Protein AF-A0A1G6D2D2-F1 (afdb_monomer_lite)

Structure (mmCIF, N/CA/C/O backbone):
data_AF-A0A1G6D2D2-F1
#
_entry.id   AF-A0A1G6D2D2-F1
#
loop_
_atom_site.group_PDB
_atom_site.id
_atom_site.type_symbol
_atom_site.label_atom_id
_atom_site.label_alt_id
_atom_site.label_comp_id
_atom_site.label_asym_id
_atom_site.label_entity_id
_atom_site.label_seq_id
_atom_site.pdbx_PDB_ins_code
_atom_site.Cartn_x
_atom_site.Cartn_y
_atom_site.Cartn_z
_atom_site.occupancy
_atom_site.B_iso_or_equiv
_atom_site.auth_seq_id
_atom_site.auth_comp_id
_atom_site.auth_asym_id
_atom_site.auth_atom_id
_atom_site.pdbx_PDB_model_num
ATOM 1 N N . MET A 1 1 ? -68.467 17.031 24.045 1.00 38.38 1 MET A N 1
ATOM 2 C CA . MET A 1 1 ? -67.627 15.879 23.643 1.00 38.38 1 MET A CA 1
ATOM 3 C C . MET A 1 1 ? -66.596 16.393 22.649 1.00 38.38 1 MET A C 1
ATOM 5 O O . MET A 1 1 ? -66.874 16.414 21.460 1.00 38.38 1 MET A O 1
ATOM 9 N N . ASN A 1 2 ? -65.449 16.873 23.134 1.00 40.16 2 ASN A N 1
ATOM 10 C CA . ASN A 1 2 ? -64.406 17.454 22.284 1.00 40.16 2 ASN A CA 1
ATOM 11 C C . ASN A 1 2 ? -63.267 16.442 22.159 1.00 40.16 2 ASN A C 1
ATOM 13 O O . ASN A 1 2 ? -62.584 16.164 23.141 1.00 40.16 2 ASN A O 1
ATOM 17 N N . LYS A 1 3 ? -63.096 15.862 20.969 1.00 43.28 3 LYS A N 1
ATOM 18 C CA . LYS A 1 3 ? -61.927 15.047 20.629 1.00 43.28 3 LYS A CA 1
ATOM 19 C C . LYS A 1 3 ? -60.953 15.930 19.857 1.00 43.28 3 LYS A C 1
ATOM 21 O O . LYS A 1 3 ? -61.122 16.141 18.662 1.00 43.28 3 LYS A O 1
ATOM 26 N N . THR A 1 4 ? -59.968 16.472 20.560 1.00 50.28 4 THR A N 1
ATOM 27 C CA . THR A 1 4 ? -58.831 17.177 19.964 1.00 50.28 4 THR A CA 1
ATOM 28 C C . THR A 1 4 ? -57.842 16.123 19.467 1.00 50.28 4 THR A C 1
ATOM 30 O O . THR A 1 4 ? -57.302 15.361 20.266 1.00 50.28 4 THR A O 1
ATOM 33 N N . ALA A 1 5 ? -57.653 16.025 18.152 1.00 51.09 5 ALA A N 1
ATOM 34 C CA . ALA A 1 5 ? -56.675 15.133 17.540 1.00 51.09 5 ALA A CA 1
ATOM 35 C C . ALA A 1 5 ? -55.320 15.854 17.442 1.00 51.09 5 ALA A C 1
ATOM 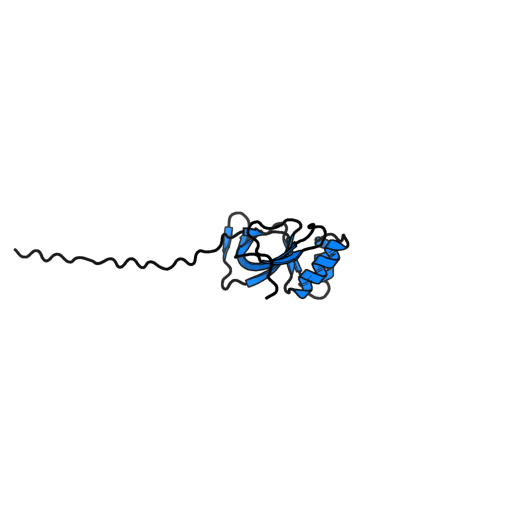37 O O . ALA A 1 5 ? -55.192 16.825 16.700 1.00 51.09 5 ALA A O 1
ATOM 38 N N . CYS A 1 6 ? -54.314 15.392 18.187 1.00 43.00 6 CYS A N 1
ATOM 39 C CA . CYS A 1 6 ? -52.927 15.817 17.999 1.00 43.00 6 CYS A CA 1
ATOM 40 C C . CYS A 1 6 ? -52.303 14.994 16.868 1.00 43.00 6 CYS A C 1
ATOM 42 O O . CYS A 1 6 ? -52.043 13.803 17.036 1.00 43.00 6 CYS A O 1
ATOM 44 N N . ALA A 1 7 ? -52.062 15.625 15.721 1.00 47.19 7 ALA A N 1
ATOM 45 C CA . ALA A 1 7 ? -51.232 15.058 14.668 1.00 47.19 7 ALA A CA 1
ATOM 46 C C . ALA A 1 7 ? -49.754 15.232 15.053 1.00 47.19 7 ALA A C 1
ATOM 48 O O . ALA A 1 7 ? -49.257 16.353 15.146 1.00 47.19 7 ALA A O 1
ATOM 49 N N . VAL A 1 8 ? -49.058 14.122 15.300 1.00 53.50 8 VAL A N 1
ATOM 50 C CA . VAL A 1 8 ? -47.601 14.105 15.469 1.00 53.50 8 VAL A CA 1
ATOM 51 C C . VAL A 1 8 ? -46.984 14.096 14.073 1.00 53.50 8 VAL A C 1
ATOM 53 O O . VAL A 1 8 ? -47.080 13.103 13.354 1.00 53.50 8 VAL A O 1
ATOM 56 N N . ILE A 1 9 ? -46.376 15.212 13.673 1.00 53.47 9 ILE A N 1
ATOM 57 C CA . ILE A 1 9 ? -45.561 15.285 12.459 1.00 53.47 9 ILE A CA 1
ATOM 58 C C . ILE A 1 9 ? -44.220 14.633 12.797 1.00 53.47 9 ILE A C 1
ATOM 60 O O . ILE A 1 9 ? -43.367 15.238 13.444 1.00 53.47 9 ILE A O 1
ATOM 64 N N . ALA A 1 10 ? -44.047 13.376 12.392 1.00 48.34 10 ALA A N 1
ATOM 65 C CA . ALA A 1 10 ? -42.742 12.739 12.372 1.00 48.34 10 ALA A CA 1
ATOM 66 C C . ALA A 1 10 ? -41.913 13.406 11.265 1.00 48.34 10 ALA A C 1
ATOM 68 O O . ALA A 1 10 ? -42.081 13.100 10.085 1.00 48.34 10 ALA A O 1
ATOM 69 N N . LEU A 1 11 ? -41.048 14.355 11.637 1.00 47.25 11 LEU A N 1
ATOM 70 C CA . LEU A 1 11 ? -39.980 14.799 10.750 1.00 47.25 11 LEU A CA 1
ATOM 71 C C . LEU A 1 11 ? -39.053 13.603 10.529 1.00 47.25 11 LEU A C 1
ATOM 73 O O . LEU A 1 11 ? -38.272 13.235 11.406 1.00 47.25 11 LEU A O 1
ATOM 77 N N . ALA A 1 12 ? -39.165 12.991 9.353 1.00 45.28 12 ALA A N 1
ATOM 78 C CA . ALA A 1 12 ? -38.146 12.107 8.830 1.00 45.28 12 ALA A CA 1
ATOM 79 C C . ALA A 1 12 ? -36.864 12.934 8.678 1.00 45.28 12 ALA A C 1
ATOM 81 O O . ALA A 1 12 ? -36.705 13.703 7.733 1.00 45.28 12 ALA A O 1
ATOM 82 N N . LEU A 1 13 ? -35.970 12.803 9.657 1.00 44.91 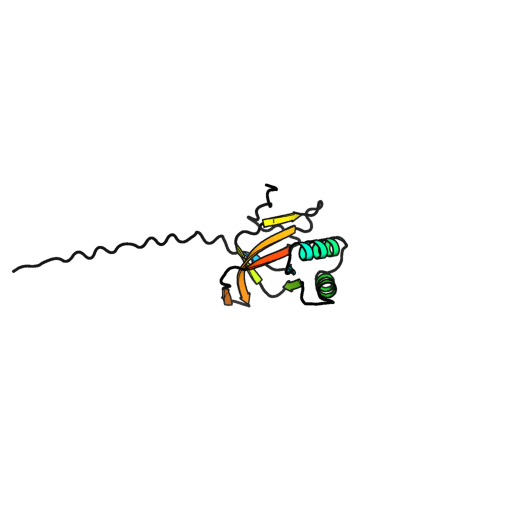13 LEU A N 1
ATOM 83 C CA . LEU A 1 13 ? -34.561 13.116 9.504 1.00 44.91 13 LEU A CA 1
ATOM 84 C C . LEU A 1 13 ? -34.029 12.165 8.433 1.00 44.91 13 LEU A C 1
ATOM 86 O O . LEU A 1 13 ? -33.537 11.080 8.730 1.00 44.91 13 LEU A O 1
ATOM 90 N N . SER A 1 14 ? -34.159 12.560 7.170 1.00 45.81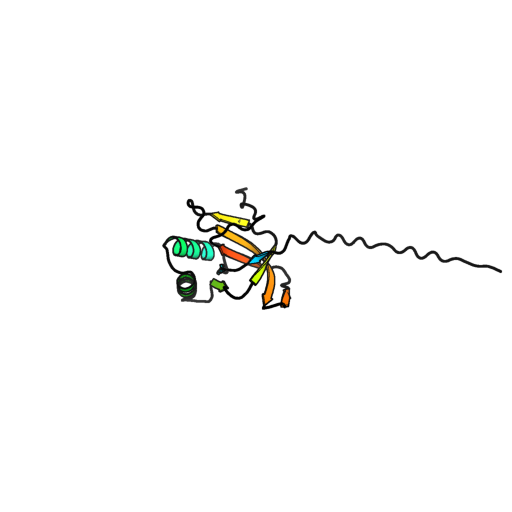 14 SER A N 1
ATOM 91 C CA . SER A 1 14 ? -33.293 12.080 6.106 1.00 45.81 14 SER A CA 1
ATOM 92 C C . SER A 1 14 ? -31.898 12.604 6.423 1.00 45.81 14 SER A C 1
ATOM 94 O O . SER A 1 14 ? -31.459 13.628 5.902 1.00 45.81 14 SER A O 1
ATOM 96 N N . GLY A 1 15 ? -31.238 11.927 7.366 1.00 40.97 15 GLY A N 1
ATOM 97 C CA . GLY A 1 15 ? -29.796 11.951 7.459 1.00 40.97 15 GLY A CA 1
ATOM 98 C C . GLY A 1 15 ? -29.300 11.580 6.076 1.00 40.97 15 GLY A C 1
ATOM 99 O O . GLY A 1 15 ? -29.638 10.513 5.564 1.00 40.97 15 GLY A O 1
ATOM 100 N N . ALA A 1 16 ? -28.587 12.504 5.443 1.00 39.53 16 ALA A N 1
ATOM 101 C CA . ALA A 1 16 ? -27.764 12.175 4.304 1.00 39.53 16 ALA A CA 1
ATOM 102 C C . ALA A 1 16 ? -26.794 11.103 4.806 1.00 39.53 16 ALA A C 1
ATOM 104 O O . ALA A 1 16 ? -25.807 11.408 5.473 1.00 39.53 16 ALA A O 1
ATOM 105 N N . ALA A 1 17 ? -27.142 9.838 4.578 1.00 40.34 17 ALA A N 1
ATOM 106 C CA . ALA A 1 17 ? -26.166 8.779 4.574 1.00 40.34 17 ALA A CA 1
ATOM 107 C C . ALA A 1 17 ? -25.207 9.199 3.467 1.00 40.34 17 ALA A C 1
ATOM 109 O O . ALA A 1 17 ? -25.559 9.139 2.290 1.00 40.34 17 ALA A O 1
ATOM 110 N N . ALA A 1 18 ? -24.054 9.746 3.857 1.00 39.59 18 ALA A N 1
ATOM 111 C CA . ALA A 1 18 ? -22.906 9.757 2.977 1.00 39.59 18 ALA A CA 1
ATOM 112 C C . ALA A 1 18 ? -22.843 8.340 2.410 1.00 39.59 18 ALA A C 1
ATOM 114 O O . ALA A 1 18 ? -22.849 7.380 3.186 1.00 39.59 18 ALA A O 1
ATOM 115 N N . GLU A 1 19 ? -22.953 8.211 1.089 1.00 40.56 19 GLU A N 1
ATOM 116 C CA . GLU A 1 19 ? -22.792 6.933 0.415 1.00 40.56 19 GLU A CA 1
ATOM 117 C C . GLU A 1 19 ? -21.389 6.454 0.782 1.00 40.56 19 GLU A C 1
ATOM 119 O O . GLU A 1 19 ? -20.398 6.916 0.223 1.00 40.56 19 GLU A O 1
ATOM 124 N N . ALA A 1 20 ? -21.305 5.628 1.826 1.00 46.97 20 ALA A N 1
ATOM 125 C CA . ALA A 1 20 ? -20.072 5.003 2.245 1.00 46.97 20 ALA A CA 1
ATOM 126 C C . ALA A 1 20 ? -19.618 4.197 1.035 1.00 46.97 20 ALA A C 1
ATOM 128 O O . ALA A 1 20 ? -20.325 3.279 0.604 1.00 46.97 20 ALA A O 1
ATOM 129 N N . GLY A 1 21 ? -18.508 4.619 0.427 1.00 54.38 21 GLY A N 1
ATOM 130 C CA . GLY A 1 21 ? -17.926 3.917 -0.705 1.00 54.38 21 GLY A CA 1
ATOM 131 C C . GLY A 1 21 ? -17.796 2.434 -0.367 1.00 54.38 21 GLY A C 1
ATOM 132 O O . GLY A 1 21 ? -17.593 2.069 0.793 1.00 54.38 21 GLY A O 1
ATOM 133 N N . GLU A 1 22 ? -17.971 1.568 -1.363 1.00 65.00 22 GLU A N 1
ATOM 134 C CA . GLU A 1 22 ? -17.902 0.124 -1.152 1.00 65.00 22 GLU A CA 1
ATOM 135 C C . GLU A 1 22 ? -16.564 -0.232 -0.491 1.00 65.00 22 GLU A C 1
ATOM 137 O O . GLU A 1 22 ? -15.493 0.016 -1.043 1.00 65.00 22 GLU A O 1
ATOM 142 N N . ALA A 1 23 ? -16.634 -0.756 0.730 1.00 73.00 23 ALA A N 1
ATOM 143 C CA . ALA A 1 23 ? -15.460 -0.982 1.549 1.00 73.00 23 ALA A CA 1
ATOM 144 C C . ALA A 1 23 ? -14.780 -2.296 1.128 1.00 73.00 23 ALA A C 1
ATOM 146 O O . ALA A 1 23 ? -15.373 -3.373 1.239 1.00 73.00 23 ALA A O 1
ATOM 147 N N . ILE A 1 24 ? -13.539 -2.222 0.637 1.00 81.56 24 ILE A N 1
ATOM 148 C CA . ILE A 1 24 ? -12.860 -3.364 -0.003 1.00 81.56 24 ILE A CA 1
ATOM 149 C C . ILE A 1 24 ? -11.853 -3.995 0.969 1.00 81.56 24 ILE A C 1
ATOM 151 O O . ILE A 1 24 ? -11.008 -3.273 1.501 1.00 81.56 24 ILE A O 1
ATOM 155 N N . PRO A 1 25 ? -11.884 -5.327 1.188 1.00 82.62 25 PRO A N 1
ATOM 156 C CA . PRO A 1 25 ? -10.865 -6.016 1.969 1.00 82.62 25 PRO A CA 1
ATOM 157 C C . PRO A 1 25 ? -9.528 -6.080 1.212 1.00 82.62 25 PRO A C 1
ATOM 159 O O . PRO A 1 25 ? -9.467 -6.473 0.041 1.00 82.62 25 PRO A O 1
ATOM 162 N N . LEU A 1 26 ? -8.440 -5.726 1.892 1.00 84.69 26 LEU A N 1
ATOM 163 C CA . LEU A 1 26 ? -7.091 -5.677 1.343 1.00 84.69 26 LEU A CA 1
ATOM 164 C C . LEU A 1 26 ? -6.108 -6.536 2.127 1.00 84.69 26 LEU A C 1
ATOM 166 O O . LEU A 1 26 ? -6.137 -6.591 3.353 1.00 84.69 26 LEU A O 1
ATOM 170 N N . ARG A 1 27 ? -5.157 -7.084 1.372 1.00 84.00 27 ARG A N 1
ATOM 171 C CA . ARG A 1 27 ? -3.965 -7.800 1.827 1.00 84.00 27 ARG A CA 1
ATOM 172 C C . ARG A 1 27 ? -2.765 -7.329 1.015 1.00 84.00 27 ARG A C 1
ATOM 174 O O . ARG A 1 27 ? -2.939 -6.928 -0.138 1.00 84.00 27 ARG A O 1
ATOM 181 N N . GLY A 1 28 ? -1.565 -7.412 1.578 1.00 85.75 28 GLY A N 1
ATOM 182 C CA . GLY A 1 28 ? -0.354 -6.960 0.894 1.00 85.75 28 GLY A CA 1
ATOM 183 C C . GLY A 1 28 ? 0.700 -6.377 1.822 1.00 85.75 28 GLY A C 1
ATOM 184 O O . GLY A 1 28 ? 0.673 -6.587 3.035 1.00 85.75 28 GLY A O 1
ATOM 185 N N . LEU A 1 29 ? 1.657 -5.672 1.225 1.00 90.62 29 LEU A N 1
ATOM 186 C CA . LEU A 1 29 ? 2.675 -4.923 1.952 1.00 90.62 29 LEU A CA 1
ATOM 187 C C . LEU A 1 29 ? 2.204 -3.474 2.096 1.00 90.62 29 LEU A C 1
ATOM 189 O O . LEU A 1 29 ? 1.958 -2.812 1.091 1.00 90.62 29 LEU A O 1
ATOM 193 N N . PHE A 1 30 ? 2.078 -3.017 3.337 1.00 91.69 30 PHE A N 1
ATOM 194 C CA . PHE A 1 30 ? 1.625 -1.683 3.721 1.00 91.69 30 PHE A CA 1
ATOM 195 C C . PHE A 1 30 ? 2.802 -0.902 4.286 1.00 91.69 30 PHE A C 1
ATOM 197 O O . PHE A 1 30 ? 3.564 -1.474 5.059 1.00 91.69 30 PHE A O 1
ATOM 204 N N . CYS A 1 31 ? 2.944 0.377 3.957 1.00 91.94 31 CYS A N 1
ATOM 205 C CA . CYS A 1 31 ? 3.992 1.238 4.507 1.00 91.94 31 CYS A CA 1
ATOM 206 C C . CYS A 1 31 ? 3.407 2.546 5.049 1.00 91.94 31 CYS A C 1
ATOM 208 O O . CYS A 1 31 ? 2.297 2.944 4.693 1.00 91.94 31 CYS A O 1
ATOM 210 N N . GLN A 1 32 ? 4.152 3.209 5.933 1.00 90.19 32 GLN A N 1
ATOM 211 C CA . GLN A 1 32 ? 3.695 4.422 6.611 1.00 90.19 32 GLN A CA 1
ATOM 212 C C . GLN A 1 32 ? 3.615 5.636 5.673 1.00 90.19 32 GLN A C 1
ATOM 214 O O . GLN A 1 32 ? 2.789 6.520 5.891 1.00 90.19 32 GLN A O 1
ATOM 219 N N . THR A 1 33 ? 4.470 5.700 4.649 1.00 91.00 33 THR A N 1
ATOM 220 C CA . THR A 1 33 ? 4.535 6.835 3.717 1.00 91.00 33 THR A CA 1
ATOM 221 C C . THR A 1 33 ? 4.573 6.399 2.256 1.00 91.00 33 THR A C 1
ATOM 223 O O . THR A 1 33 ? 5.011 5.293 1.930 1.00 91.00 33 THR A O 1
ATOM 226 N N . GLU A 1 34 ? 4.186 7.316 1.366 1.00 92.00 34 GLU A N 1
ATOM 227 C CA . GLU A 1 34 ? 4.290 7.153 -0.088 1.00 92.00 34 GLU A CA 1
ATOM 228 C C . GLU A 1 34 ? 5.724 6.803 -0.529 1.00 92.00 34 GLU A C 1
ATOM 230 O O . GLU A 1 34 ? 5.963 5.846 -1.262 1.00 92.00 34 GLU A O 1
ATOM 235 N N . ALA A 1 35 ? 6.717 7.536 -0.017 1.00 90.94 35 ALA A N 1
ATOM 236 C CA . ALA A 1 35 ? 8.119 7.300 -0.355 1.00 90.94 35 ALA A CA 1
ATOM 237 C C . ALA A 1 35 ? 8.588 5.889 0.045 1.00 90.94 35 ALA A C 1
ATOM 239 O O . ALA A 1 35 ? 9.336 5.248 -0.692 1.00 90.94 35 ALA A O 1
ATOM 240 N N . GLN A 1 36 ? 8.127 5.385 1.195 1.00 93.31 36 GLN A N 1
ATOM 241 C CA . GLN A 1 36 ? 8.454 4.032 1.642 1.00 93.31 36 GLN A CA 1
ATOM 242 C C . GLN A 1 36 ? 7.777 2.966 0.783 1.00 93.31 36 GLN A C 1
ATOM 244 O O . GLN A 1 36 ? 8.413 1.953 0.492 1.00 93.31 36 GLN A O 1
ATOM 249 N N . ILE A 1 37 ? 6.521 3.169 0.360 1.00 93.94 37 ILE A N 1
ATOM 250 C CA . ILE A 1 37 ? 5.866 2.189 -0.512 1.00 93.94 37 ILE A CA 1
ATOM 251 C C . ILE A 1 37 ? 6.490 2.173 -1.910 1.00 93.94 37 ILE A C 1
ATOM 253 O O . ILE A 1 37 ? 6.568 1.104 -2.509 1.00 93.94 37 ILE A O 1
ATOM 257 N N . HIS A 1 38 ? 6.996 3.303 -2.414 1.00 92.94 38 HIS A N 1
ATOM 258 C CA . HIS A 1 38 ? 7.740 3.333 -3.675 1.00 92.94 38 HIS A CA 1
ATOM 259 C C . HIS A 1 38 ? 9.061 2.557 -3.575 1.00 92.94 38 HIS A C 1
ATOM 261 O O . HIS A 1 38 ? 9.290 1.670 -4.395 1.00 92.94 38 HIS A O 1
ATOM 267 N N . ASP A 1 39 ? 9.867 2.775 -2.527 1.00 92.81 39 ASP A N 1
ATOM 268 C CA . ASP A 1 39 ? 11.097 1.990 -2.305 1.00 92.81 39 ASP A CA 1
ATOM 269 C C . ASP A 1 39 ? 10.798 0.488 -2.139 1.00 92.81 39 ASP A C 1
ATOM 271 O O . ASP A 1 39 ? 11.461 -0.379 -2.715 1.00 92.81 39 ASP A O 1
ATOM 275 N N . ALA A 1 40 ? 9.740 0.152 -1.398 1.00 92.62 40 ALA A N 1
ATOM 276 C CA . ALA A 1 40 ? 9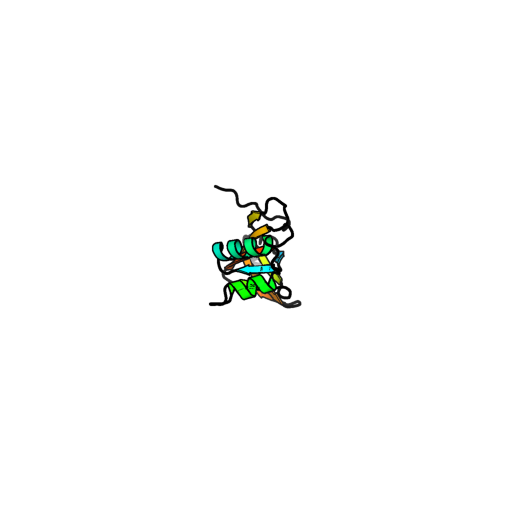.290 -1.227 -1.267 1.00 92.62 40 ALA A CA 1
ATOM 277 C C . ALA A 1 40 ? 8.846 -1.825 -2.614 1.00 92.62 40 ALA A C 1
ATOM 279 O O . ALA A 1 40 ? 9.180 -2.972 -2.921 1.00 92.62 40 ALA A O 1
ATOM 280 N N . SER A 1 41 ? 8.131 -1.051 -3.433 1.00 92.00 41 SER A N 1
ATOM 281 C CA . SER A 1 41 ? 7.669 -1.469 -4.760 1.00 92.00 41 SER A CA 1
ATOM 282 C C . SER A 1 41 ? 8.836 -1.726 -5.706 1.00 92.00 41 SER A C 1
ATOM 284 O O . SER A 1 41 ? 8.838 -2.739 -6.402 1.00 92.00 41 SER A O 1
ATOM 286 N N . ASP A 1 42 ? 9.877 -0.896 -5.678 1.00 92.25 42 ASP A N 1
ATOM 287 C CA . ASP A 1 42 ? 11.085 -1.103 -6.481 1.00 92.25 42 ASP A CA 1
ATOM 288 C C . ASP A 1 42 ? 11.826 -2.389 -6.092 1.00 92.25 42 ASP A C 1
ATOM 290 O O . ASP A 1 42 ? 12.262 -3.152 -6.959 1.00 92.25 42 ASP A O 1
ATOM 294 N N . LYS A 1 43 ? 11.890 -2.705 -4.795 1.00 92.69 43 LYS A N 1
ATOM 295 C CA . LYS A 1 43 ? 12.461 -3.973 -4.307 1.00 92.69 43 LYS A CA 1
ATOM 296 C C . LYS A 1 43 ? 11.633 -5.183 -4.741 1.00 92.69 43 LYS A C 1
ATOM 298 O O . LYS A 1 43 ? 12.201 -6.196 -5.149 1.00 92.69 43 LYS A O 1
ATOM 303 N N . LEU A 1 44 ? 10.304 -5.082 -4.702 1.00 92.06 44 LEU A N 1
ATOM 304 C CA . LEU A 1 44 ? 9.412 -6.130 -5.209 1.00 92.06 44 LEU A CA 1
ATOM 305 C C . LEU A 1 44 ? 9.588 -6.335 -6.720 1.00 92.06 44 LEU A C 1
ATOM 307 O O . LEU A 1 44 ? 9.691 -7.475 -7.173 1.00 92.06 44 LEU A O 1
ATOM 311 N N . ARG A 1 45 ? 9.704 -5.251 -7.498 1.00 90.06 45 ARG A N 1
ATOM 312 C CA . ARG A 1 45 ? 9.985 -5.296 -8.947 1.00 90.06 45 ARG A CA 1
ATOM 313 C C . ARG A 1 45 ? 11.338 -5.929 -9.258 1.00 90.06 45 ARG A C 1
ATOM 315 O O . ARG A 1 45 ? 11.471 -6.620 -10.265 1.00 90.06 45 ARG A O 1
ATOM 322 N N . ALA A 1 46 ? 12.324 -5.744 -8.382 1.00 91.12 46 ALA A N 1
ATOM 323 C CA . ALA A 1 46 ? 13.618 -6.420 -8.456 1.00 91.12 46 ALA A CA 1
ATOM 324 C C . ALA A 1 46 ? 13.550 -7.923 -8.098 1.00 91.12 46 ALA A C 1
ATOM 326 O O . ALA A 1 46 ? 14.567 -8.614 -8.160 1.00 91.12 46 ALA A O 1
ATOM 327 N N . GLY A 1 47 ? 12.368 -8.444 -7.751 1.00 90.56 47 GLY A N 1
ATOM 328 C CA . GLY A 1 47 ? 12.123 -9.860 -7.489 1.00 90.56 47 GLY A CA 1
ATOM 329 C C . GLY A 1 47 ? 12.311 -10.277 -6.032 1.00 90.56 47 GLY A C 1
ATOM 330 O O . GLY A 1 47 ? 12.325 -11.476 -5.746 1.00 90.56 47 GLY A O 1
ATOM 331 N N . LEU A 1 48 ? 12.461 -9.331 -5.098 1.00 92.44 48 LEU A N 1
ATOM 332 C CA . LEU A 1 48 ? 12.565 -9.676 -3.683 1.00 92.44 48 LEU A CA 1
ATOM 333 C C . LEU A 1 48 ? 11.195 -10.131 -3.144 1.00 92.44 48 LEU A C 1
ATOM 335 O O . LEU A 1 48 ? 10.180 -9.496 -3.432 1.00 92.44 48 LEU A O 1
ATOM 339 N N . PRO A 1 49 ? 11.138 -11.183 -2.307 1.00 90.31 49 PRO A N 1
ATOM 340 C CA . PRO A 1 49 ? 9.905 -11.572 -1.627 1.00 90.31 49 PRO A CA 1
ATOM 341 C C . PRO A 1 49 ? 9.393 -10.471 -0.688 1.00 90.31 49 PRO A C 1
ATOM 343 O O . PRO A 1 49 ? 10.178 -9.879 0.051 1.00 90.31 49 PRO A O 1
ATOM 346 N N . ALA A 1 50 ? 8.074 -10.261 -0.623 1.00 89.12 50 ALA A N 1
ATOM 347 C CA . ALA A 1 50 ? 7.460 -9.218 0.213 1.00 89.12 50 ALA A CA 1
ATOM 348 C C . ALA A 1 50 ? 7.867 -9.280 1.695 1.00 89.12 50 ALA A C 1
ATOM 350 O O . ALA A 1 50 ? 8.071 -8.240 2.317 1.00 89.12 50 ALA A O 1
ATOM 351 N N . ALA A 1 51 ? 8.056 -10.484 2.245 1.00 88.25 51 ALA A N 1
ATOM 352 C CA . ALA A 1 51 ? 8.554 -10.665 3.608 1.00 88.25 51 ALA A CA 1
ATOM 353 C C . ALA A 1 51 ? 9.983 -10.117 3.789 1.00 88.25 51 ALA A C 1
ATOM 355 O O . ALA A 1 51 ? 10.251 -9.422 4.765 1.00 88.25 51 ALA A O 1
ATOM 356 N N . MET A 1 52 ? 10.878 -10.364 2.824 1.00 91.62 52 MET A N 1
ATOM 357 C CA . MET A 1 52 ? 12.243 -9.822 2.843 1.00 91.62 52 MET A CA 1
ATOM 358 C C . MET A 1 52 ? 12.258 -8.311 2.626 1.00 91.62 52 MET A C 1
ATOM 360 O O . MET A 1 52 ? 13.081 -7.612 3.215 1.00 91.62 52 MET A O 1
ATOM 364 N N . VAL A 1 53 ? 11.352 -7.793 1.791 1.00 93.12 53 VAL A N 1
ATOM 365 C CA . VAL A 1 53 ? 11.183 -6.347 1.631 1.00 93.12 53 VAL A CA 1
ATOM 366 C C . VAL A 1 53 ? 10.758 -5.733 2.962 1.00 93.12 53 VAL A C 1
ATOM 368 O O . VAL A 1 53 ? 11.443 -4.833 3.430 1.00 93.12 53 VAL A O 1
ATOM 371 N N . ALA A 1 54 ? 9.722 -6.256 3.626 1.00 91.25 54 ALA A N 1
ATOM 372 C CA . ALA A 1 54 ? 9.286 -5.771 4.938 1.00 91.25 54 ALA A CA 1
ATOM 373 C C . ALA A 1 54 ? 10.419 -5.798 5.979 1.00 91.25 54 ALA A C 1
ATOM 375 O O . ALA A 1 54 ? 10.644 -4.806 6.667 1.00 91.25 54 ALA A O 1
ATOM 376 N N . GLU A 1 55 ? 11.171 -6.898 6.060 1.00 90.75 55 GLU A N 1
ATOM 377 C CA . GLU A 1 55 ? 12.326 -7.021 6.957 1.00 90.75 55 GLU A CA 1
ATOM 378 C C . GLU A 1 55 ? 13.404 -5.973 6.648 1.00 90.75 55 GLU A C 1
ATOM 380 O O . GLU A 1 55 ? 13.895 -5.293 7.550 1.00 90.75 55 GLU A O 1
ATOM 385 N N . SER A 1 56 ? 13.743 -5.788 5.369 1.00 92.25 56 SER A N 1
ATOM 386 C CA . SER A 1 56 ? 14.714 -4.778 4.948 1.00 92.25 56 SER A CA 1
ATOM 387 C C . SER A 1 56 ? 14.242 -3.361 5.250 1.00 92.25 56 SER A C 1
ATOM 389 O O . SER A 1 56 ? 15.067 -2.539 5.643 1.00 92.25 56 SER A O 1
ATOM 391 N N . MET A 1 57 ? 12.961 -3.067 5.022 1.00 92.12 57 MET A N 1
ATOM 392 C CA . MET A 1 57 ? 12.379 -1.757 5.303 1.00 92.12 57 MET A CA 1
ATOM 393 C C . MET A 1 57 ? 12.365 -1.482 6.799 1.00 92.12 57 MET A C 1
ATOM 395 O O . MET A 1 57 ? 12.512 -0.334 7.187 1.00 92.12 57 MET A O 1
ATOM 399 N N . ASN A 1 58 ? 12.249 -2.519 7.632 1.00 92.06 58 ASN A N 1
ATOM 400 C CA . ASN A 1 58 ? 12.077 -2.371 9.071 1.00 92.06 58 ASN A CA 1
ATOM 401 C C . ASN A 1 58 ? 13.371 -2.409 9.898 1.00 92.06 58 ASN A C 1
ATOM 403 O O . ASN A 1 58 ? 13.325 -2.542 11.122 1.00 92.06 58 ASN A O 1
ATOM 407 N N . ARG A 1 59 ? 14.541 -2.334 9.256 1.00 88.38 59 ARG A N 1
ATOM 408 C CA . ARG A 1 59 ? 15.830 -2.531 9.937 1.00 88.38 59 ARG A CA 1
ATOM 409 C C . ARG A 1 59 ? 16.103 -1.504 11.042 1.00 88.38 59 ARG A C 1
ATOM 411 O O . ARG A 1 59 ? 16.708 -1.852 12.051 1.00 88.38 59 ARG A O 1
ATOM 418 N N . GLU A 1 60 ? 15.673 -0.261 10.841 1.00 83.50 60 GLU A N 1
ATOM 419 C CA . GLU A 1 60 ? 15.937 0.871 11.746 1.00 83.50 60 GLU A CA 1
ATOM 420 C C . GLU A 1 60 ? 14.679 1.346 12.502 1.00 83.50 60 GLU A C 1
ATOM 422 O O . GLU A 1 60 ? 14.752 2.235 13.347 1.00 83.50 60 GLU A O 1
ATOM 427 N N . GLY A 1 61 ? 13.525 0.729 12.238 1.00 83.31 61 GLY A N 1
ATOM 428 C CA . GLY A 1 61 ? 12.225 1.099 12.797 1.00 83.31 61 GLY A CA 1
ATOM 429 C C . GLY A 1 61 ? 11.094 0.351 12.093 1.00 83.31 61 GLY A C 1
ATOM 430 O O . GLY A 1 61 ? 11.313 -0.244 11.049 1.00 83.31 61 GLY A O 1
ATOM 431 N N . VAL A 1 62 ? 9.876 0.345 12.640 1.00 80.94 62 VAL A N 1
ATOM 432 C CA . VAL A 1 62 ? 8.734 -0.290 11.955 1.00 80.94 62 VAL A CA 1
ATOM 433 C C . VAL A 1 62 ? 8.180 0.680 10.913 1.00 80.94 62 VAL A C 1
ATOM 435 O O . VAL A 1 62 ? 7.546 1.671 11.264 1.00 80.94 62 VAL A O 1
ATOM 438 N N . HIS A 1 63 ? 8.421 0.384 9.641 1.00 84.44 63 HIS A N 1
ATOM 439 C CA . HIS A 1 63 ? 8.055 1.228 8.503 1.00 84.44 63 HIS A CA 1
ATOM 440 C C . HIS A 1 63 ? 7.019 0.577 7.589 1.00 84.44 63 HIS A C 1
ATOM 442 O O . HIS A 1 63 ? 6.137 1.265 7.078 1.00 84.44 63 HIS A O 1
ATOM 448 N N . CYS A 1 64 ? 7.095 -0.743 7.418 1.00 90.25 64 CYS A N 1
ATOM 449 C CA . CYS A 1 64 ? 6.170 -1.507 6.597 1.00 90.25 64 CYS A CA 1
ATOM 450 C C . CYS A 1 64 ? 5.678 -2.774 7.308 1.00 90.25 64 CYS A C 1
ATOM 452 O O . CYS A 1 64 ? 6.400 -3.405 8.076 1.00 90.25 64 CYS A O 1
ATOM 454 N N . VAL A 1 65 ? 4.448 -3.190 7.031 1.00 88.94 65 VAL A N 1
ATOM 455 C CA . VAL A 1 65 ? 3.837 -4.418 7.547 1.00 88.94 65 VAL A CA 1
ATOM 456 C C . VAL A 1 65 ? 3.338 -5.241 6.371 1.00 88.94 65 VAL A C 1
ATOM 458 O O . VAL A 1 65 ? 2.596 -4.744 5.528 1.00 88.94 65 VAL A O 1
ATOM 461 N N . TYR A 1 66 ? 3.732 -6.512 6.314 1.00 86.81 66 TYR A N 1
ATOM 462 C CA . TYR A 1 66 ? 3.120 -7.468 5.399 1.00 86.81 66 TYR A CA 1
ATOM 463 C C . TYR A 1 66 ? 1.926 -8.124 6.093 1.00 86.81 66 TYR A C 1
ATOM 465 O O . TYR A 1 66 ? 2.098 -8.855 7.067 1.00 86.81 66 TYR A O 1
ATOM 473 N N . ALA A 1 67 ? 0.722 -7.834 5.611 1.00 81.25 67 ALA A N 1
ATOM 474 C CA . ALA A 1 67 ? -0.518 -8.384 6.133 1.00 81.25 67 ALA A CA 1
ATOM 475 C C . ALA A 1 67 ? -1.074 -9.423 5.156 1.00 81.25 67 ALA A C 1
ATOM 477 O O . ALA A 1 67 ? -1.745 -9.094 4.176 1.00 81.25 67 ALA A O 1
ATOM 478 N N . ASP A 1 68 ? -0.765 -10.689 5.429 1.00 74.50 68 ASP A N 1
ATOM 479 C CA . ASP A 1 68 ? -1.326 -11.863 4.753 1.00 74.50 68 ASP A CA 1
ATOM 480 C C . ASP A 1 68 ? -2.580 -12.409 5.459 1.00 74.50 68 ASP A C 1
ATOM 482 O O . ASP A 1 68 ? -3.394 -13.088 4.836 1.00 74.50 68 ASP A O 1
ATOM 486 N N . ARG A 1 69 ? -2.729 -12.116 6.758 1.00 66.62 69 ARG A N 1
ATOM 487 C CA . ARG A 1 69 ? -3.794 -12.634 7.640 1.00 66.62 69 ARG A CA 1
ATOM 488 C C . ARG A 1 69 ? -4.744 -11.576 8.191 1.00 66.62 69 ARG A C 1
ATOM 490 O O . ARG A 1 69 ? -5.694 -11.930 8.886 1.00 66.62 69 ARG A O 1
ATOM 497 N N . ILE A 1 70 ? -4.454 -10.299 7.960 1.00 70.12 70 ILE A N 1
ATOM 498 C CA . ILE A 1 70 ? -5.275 -9.183 8.429 1.00 70.12 70 ILE A CA 1
ATOM 499 C C . ILE A 1 70 ? -5.862 -8.514 7.196 1.00 70.12 70 ILE A C 1
ATOM 501 O O . ILE A 1 70 ? -5.116 -7.978 6.380 1.00 70.12 70 ILE A O 1
ATOM 505 N N . ASP A 1 71 ? -7.187 -8.555 7.084 1.00 79.94 71 ASP A N 1
ATOM 506 C CA . ASP A 1 71 ? -7.904 -7.907 5.994 1.00 79.94 71 ASP A CA 1
ATOM 507 C C . ASP A 1 71 ? -8.201 -6.461 6.396 1.00 79.94 71 ASP A C 1
ATOM 509 O O . ASP A 1 71 ? -9.016 -6.189 7.283 1.00 79.94 71 ASP A O 1
ATOM 513 N N . TYR A 1 72 ? -7.536 -5.511 5.753 1.00 81.94 72 TYR A N 1
ATOM 514 C CA . TYR A 1 72 ? -7.830 -4.092 5.937 1.00 81.94 72 TYR A CA 1
ATOM 515 C C . TYR A 1 72 ? -9.050 -3.692 5.124 1.00 81.94 72 TYR A C 1
ATOM 517 O O . TYR A 1 72 ? -9.220 -4.158 4.007 1.00 81.94 72 TYR A O 1
ATOM 525 N N . VAL A 1 73 ? -9.883 -2.811 5.661 1.00 85.56 73 VAL A N 1
ATOM 526 C CA . VAL A 1 73 ? -11.063 -2.287 4.979 1.00 85.56 73 VAL A CA 1
ATOM 527 C C . VAL A 1 73 ? -10.811 -0.824 4.652 1.00 85.56 73 VAL A C 1
ATOM 529 O O . VAL A 1 73 ? -10.544 -0.026 5.552 1.00 85.56 73 VAL A O 1
ATOM 532 N N . VAL A 1 74 ? -10.858 -0.492 3.363 1.00 85.62 74 VAL A N 1
ATOM 533 C CA . VAL A 1 74 ? -10.578 0.861 2.870 1.00 85.62 74 VAL A CA 1
ATOM 534 C C . VAL A 1 74 ? -11.728 1.442 2.069 1.00 85.62 74 VAL A C 1
ATOM 536 O O . VAL A 1 74 ? -12.519 0.703 1.483 1.00 85.62 74 VAL A O 1
ATOM 539 N N . GLU A 1 75 ? -11.738 2.766 1.975 1.00 86.62 75 GLU A N 1
ATOM 540 C CA . GLU A 1 75 ? -12.549 3.528 1.030 1.00 86.62 75 GLU A CA 1
ATOM 541 C C . GLU A 1 75 ? -11.699 4.033 -0.142 1.00 86.62 75 GLU A C 1
ATOM 543 O O . GLU A 1 75 ? -10.565 4.476 0.051 1.00 86.62 75 GLU A O 1
ATOM 548 N N . THR A 1 76 ? -12.284 3.982 -1.346 1.00 80.69 76 THR A N 1
ATOM 549 C CA . THR A 1 76 ? -11.793 4.587 -2.601 1.00 80.69 76 THR A CA 1
ATOM 550 C C . THR A 1 76 ? -10.274 4.468 -2.809 1.00 80.69 76 THR A C 1
ATOM 552 O O . THR A 1 76 ? -9.549 5.444 -2.627 1.00 80.69 76 THR A O 1
ATOM 555 N N . PRO A 1 77 ? -9.756 3.287 -3.191 1.00 87.00 77 PRO A N 1
ATOM 556 C CA . PRO A 1 77 ? -8.332 3.131 -3.463 1.00 87.00 77 PRO A CA 1
ATOM 557 C C . PRO A 1 77 ? -7.917 3.894 -4.732 1.00 87.00 77 PRO A C 1
ATOM 559 O O . PRO A 1 77 ? -8.525 3.735 -5.794 1.00 87.00 77 PRO A O 1
ATOM 562 N N . TYR A 1 78 ? -6.844 4.674 -4.636 1.00 91.12 78 TYR A N 1
ATOM 563 C CA . TYR A 1 78 ? -6.219 5.385 -5.749 1.00 91.12 78 TYR A CA 1
ATOM 564 C C . TYR A 1 78 ? -4.960 4.656 -6.196 1.00 91.12 78 TYR A C 1
ATOM 566 O O . TYR A 1 78 ? -4.127 4.323 -5.362 1.00 91.12 78 TYR A O 1
ATOM 574 N N . ILE A 1 79 ? -4.800 4.419 -7.498 1.00 91.31 79 ILE A N 1
ATOM 5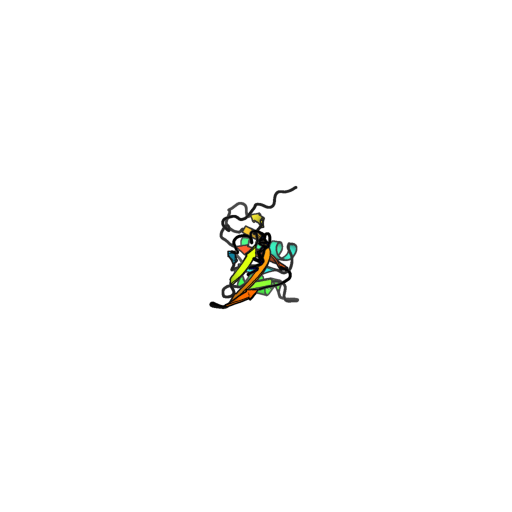75 C CA . ILE A 1 79 ? -3.552 3.889 -8.063 1.00 91.31 79 ILE A CA 1
ATOM 576 C C . ILE A 1 79 ? -2.583 5.059 -8.206 1.00 91.31 79 ILE A C 1
ATOM 578 O O . ILE A 1 79 ? -2.821 5.942 -9.032 1.00 91.31 79 ILE A O 1
ATOM 582 N N . ILE A 1 80 ? -1.513 5.059 -7.416 1.00 92.50 80 ILE A N 1
ATOM 583 C CA . ILE A 1 80 ? -0.487 6.112 -7.418 1.00 92.50 80 ILE A CA 1
ATOM 584 C C . ILE A 1 80 ? 0.740 5.735 -8.253 1.00 92.50 80 ILE A C 1
ATOM 586 O O . ILE A 1 80 ? 1.450 6.614 -8.733 1.00 92.50 80 ILE A O 1
ATOM 590 N N . ASP A 1 81 ? 0.952 4.439 -8.486 1.00 89.81 81 ASP A N 1
ATOM 591 C CA . ASP A 1 81 ? 1.984 3.929 -9.385 1.00 89.81 81 ASP A CA 1
ATOM 592 C C . ASP A 1 81 ? 1.563 2.556 -9.939 1.00 89.81 81 ASP A C 1
ATOM 594 O O . ASP A 1 81 ? 0.913 1.759 -9.260 1.00 89.81 81 ASP A O 1
ATOM 598 N N . GLU A 1 82 ? 1.919 2.280 -11.187 1.00 87.50 82 GLU A N 1
ATOM 599 C CA . GLU A 1 82 ? 1.675 1.008 -11.870 1.00 87.50 82 GLU A CA 1
ATOM 600 C C . GLU A 1 82 ? 2.936 0.672 -12.658 1.00 87.50 82 GLU A C 1
ATOM 602 O O . GLU A 1 82 ? 3.447 1.494 -13.423 1.00 87.50 82 GLU A O 1
ATOM 607 N N . ASP A 1 83 ? 3.464 -0.538 -12.473 1.00 81.50 83 ASP A N 1
ATOM 608 C CA . ASP A 1 83 ? 4.614 -0.934 -13.273 1.00 81.50 83 ASP A CA 1
ATOM 609 C C . ASP A 1 83 ? 4.240 -1.097 -14.760 1.00 81.50 83 ASP A C 1
ATOM 611 O O . ASP A 1 83 ? 3.115 -1.430 -15.126 1.00 81.50 83 ASP A O 1
ATOM 615 N N . SER A 1 84 ? 5.208 -0.899 -15.655 1.00 75.06 84 SER A N 1
ATOM 616 C CA . SER A 1 84 ? 4.978 -0.970 -17.108 1.00 75.06 84 SER A CA 1
ATOM 617 C C . SER A 1 84 ? 4.574 -2.357 -17.626 1.00 75.06 84 SER A C 1
ATOM 619 O O . SER A 1 84 ? 4.229 -2.498 -18.800 1.00 75.06 84 SER A O 1
ATOM 621 N N . ARG A 1 85 ? 4.641 -3.389 -16.778 1.00 74.50 85 ARG A N 1
ATOM 622 C CA . ARG A 1 85 ? 4.242 -4.767 -17.080 1.00 74.50 85 ARG A CA 1
ATOM 623 C C . ARG A 1 85 ? 2.862 -5.108 -16.500 1.00 74.50 85 ARG A C 1
ATOM 625 O O . ARG A 1 85 ? 2.400 -6.225 -16.728 1.00 74.50 85 ARG A O 1
ATOM 632 N N . GLY A 1 86 ? 2.219 -4.184 -15.781 1.00 69.06 86 GLY A N 1
ATOM 633 C CA . GLY A 1 86 ? 0.971 -4.395 -15.048 1.00 69.06 86 GLY A CA 1
ATOM 634 C C . GLY A 1 86 ? 1.076 -5.448 -13.940 1.00 69.06 86 GLY A C 1
ATOM 635 O O . GLY A 1 86 ? 0.064 -6.049 -13.585 1.00 69.06 86 GLY A O 1
ATOM 636 N N . SER A 1 87 ? 2.283 -5.746 -13.443 1.00 82.06 87 SER A N 1
ATOM 637 C CA . SER A 1 87 ? 2.508 -6.820 -12.465 1.00 82.06 87 SER A CA 1
ATOM 638 C C . SER A 1 87 ? 2.409 -6.379 -11.008 1.00 82.06 87 SER A C 1
ATOM 640 O O . SER A 1 87 ? 2.227 -7.230 -10.139 1.00 82.06 87 SER A O 1
ATOM 642 N N . LEU A 1 88 ? 2.528 -5.081 -10.734 1.00 88.69 88 LEU A N 1
ATOM 643 C CA . LEU A 1 88 ? 2.427 -4.480 -9.411 1.00 88.69 88 LEU A CA 1
ATOM 644 C C . LEU A 1 88 ? 1.760 -3.108 -9.513 1.00 88.69 88 LEU A C 1
ATOM 646 O O . LEU A 1 88 ? 2.154 -2.262 -10.319 1.00 88.69 88 LEU A O 1
ATOM 650 N N . PHE A 1 89 ? 0.783 -2.905 -8.638 1.00 91.00 89 PHE A N 1
ATOM 651 C CA . PHE A 1 89 ? 0.026 -1.675 -8.471 1.00 91.00 89 PHE A CA 1
ATOM 652 C C . PHE A 1 89 ? 0.272 -1.138 -7.065 1.00 91.00 89 PHE A C 1
ATOM 654 O O . PHE A 1 89 ? 0.096 -1.866 -6.081 1.00 91.00 89 PHE A O 1
ATOM 661 N N . THR A 1 90 ? 0.650 0.128 -6.984 1.00 92.94 90 THR A N 1
ATOM 662 C CA . THR A 1 90 ? 0.830 0.868 -5.739 1.00 92.94 90 THR A CA 1
ATOM 663 C C . THR A 1 90 ? -0.378 1.755 -5.524 1.00 92.94 90 THR A C 1
ATOM 665 O O . THR A 1 90 ? -0.850 2.420 -6.450 1.00 92.94 90 THR A O 1
ATOM 668 N N . TYR A 1 91 ? -0.864 1.779 -4.291 1.00 92.50 91 TYR A N 1
ATOM 669 C CA . TYR A 1 91 ? -2.087 2.464 -3.934 1.00 92.50 91 TYR A CA 1
ATOM 670 C C . TYR A 1 91 ? -1.910 3.408 -2.758 1.00 92.50 91 TYR A C 1
ATOM 672 O O . TYR A 1 91 ? -1.131 3.139 -1.841 1.00 92.50 91 TYR A O 1
ATOM 680 N N . GLU A 1 92 ? -2.740 4.441 -2.763 1.00 93.19 92 GLU A N 1
ATOM 681 C CA . GLU A 1 92 ? -3.135 5.220 -1.596 1.00 93.19 92 GLU A CA 1
ATOM 682 C C . GLU A 1 92 ? -4.616 4.935 -1.304 1.00 93.19 92 GLU A C 1
ATOM 684 O O . GLU A 1 92 ? -5.429 4.833 -2.224 1.00 93.19 92 GLU A O 1
ATOM 689 N N . ALA A 1 93 ? -4.991 4.785 -0.036 1.00 90.81 93 ALA A N 1
ATOM 690 C CA . ALA A 1 93 ? -6.394 4.670 0.356 1.00 90.81 93 ALA A CA 1
ATOM 691 C C . ALA A 1 93 ? -6.635 5.196 1.773 1.00 90.81 93 ALA A C 1
ATOM 693 O O . ALA A 1 93 ? -5.699 5.375 2.552 1.00 90.81 93 ALA A O 1
ATOM 694 N N . SER A 1 94 ? -7.908 5.382 2.128 1.00 90.94 94 SER A N 1
ATOM 695 C CA . SER A 1 94 ? -8.316 5.695 3.500 1.00 90.94 94 SER A CA 1
ATOM 696 C C . SER A 1 94 ? -8.766 4.427 4.223 1.00 90.94 94 SER A C 1
ATOM 698 O O . SER A 1 94 ? -9.773 3.819 3.867 1.00 90.94 94 SER A O 1
ATOM 700 N N . LEU A 1 95 ? -8.008 4.014 5.237 1.00 90.00 95 LEU A N 1
ATOM 701 C CA . LEU A 1 95 ? -8.302 2.891 6.117 1.00 90.00 95 LEU A CA 1
ATOM 702 C C . LEU A 1 95 ? -9.430 3.256 7.080 1.00 90.00 95 LEU A C 1
ATOM 704 O O . LEU A 1 95 ? -9.257 4.104 7.954 1.00 90.00 95 LEU A O 1
ATOM 708 N N . THR A 1 96 ? -10.553 2.561 6.949 1.00 90.06 96 THR A N 1
ATOM 709 C CA . THR A 1 96 ? -11.759 2.768 7.761 1.00 90.06 96 THR A CA 1
ATOM 710 C C . THR A 1 96 ? -12.027 1.619 8.722 1.00 90.06 96 THR A C 1
ATOM 712 O O . THR A 1 96 ? -12.831 1.750 9.644 1.00 90.06 96 THR A O 1
ATOM 715 N N . GLY A 1 97 ? -11.330 0.490 8.572 1.00 89.62 97 GLY A N 1
ATOM 716 C CA . GLY A 1 97 ? -11.433 -0.605 9.525 1.00 89.62 97 GLY A CA 1
ATOM 717 C C . GLY A 1 97 ? -10.430 -1.731 9.321 1.00 89.62 97 GLY A C 1
ATOM 718 O O . GLY A 1 97 ? -9.759 -1.838 8.300 1.00 89.62 97 GLY A O 1
ATOM 719 N N . ILE A 1 98 ? -10.351 -2.608 10.316 1.00 87.44 98 ILE A N 1
ATOM 720 C CA . ILE A 1 98 ? -9.574 -3.848 10.285 1.00 87.44 98 ILE A CA 1
ATOM 721 C C . ILE A 1 98 ? -10.527 -5.012 10.526 1.00 87.44 98 ILE A C 1
ATOM 723 O O . ILE A 1 98 ? -11.258 -5.023 11.520 1.00 87.44 98 ILE A O 1
ATOM 727 N N . ARG A 1 99 ? -10.500 -6.019 9.654 1.00 83.88 99 ARG A N 1
ATOM 728 C CA . ARG A 1 99 ? -11.229 -7.273 9.836 1.00 83.88 99 ARG A CA 1
ATOM 729 C C . ARG A 1 99 ? -10.294 -8.356 10.380 1.00 83.88 99 ARG A C 1
ATOM 731 O O . ARG A 1 99 ? -9.247 -8.644 9.808 1.00 83.88 99 ARG A O 1
ATOM 738 N N . ALA A 1 100 ? -10.688 -8.955 11.504 1.00 81.19 100 ALA A N 1
ATOM 739 C CA . ALA A 1 100 ? -9.981 -10.058 12.153 1.00 81.19 100 ALA A CA 1
ATOM 740 C C . ALA A 1 100 ? -10.957 -11.218 12.403 1.00 81.19 100 ALA A C 1
ATOM 742 O O . ALA A 1 100 ? -11.773 -11.176 13.331 1.00 81.19 100 ALA A O 1
ATOM 743 N N . GLY A 1 101 ? -10.891 -12.241 11.545 1.00 78.94 101 GLY A N 1
ATOM 744 C CA . GLY A 1 101 ? -11.958 -13.238 11.430 1.00 78.94 101 GLY A CA 1
ATOM 745 C C . GLY A 1 101 ? -13.255 -12.567 10.973 1.00 78.94 101 GLY A C 1
ATOM 746 O O . GLY A 1 101 ? -13.234 -11.736 10.069 1.00 78.94 101 GLY A O 1
ATOM 747 N N . ASP A 1 102 ? -14.362 -12.851 11.653 1.00 80.50 102 ASP A N 1
ATOM 748 C CA . ASP A 1 102 ? -15.672 -12.264 11.326 1.00 80.50 102 ASP A CA 1
ATOM 749 C C . ASP A 1 102 ? -15.904 -10.878 11.955 1.00 80.50 102 ASP A C 1
ATOM 751 O O . ASP A 1 102 ? -16.938 -10.247 11.740 1.00 80.50 102 ASP A O 1
ATOM 755 N N . ASN A 1 103 ? -14.946 -10.376 12.743 1.00 82.19 103 ASN A N 1
ATOM 756 C CA . ASN A 1 103 ? -15.095 -9.118 13.468 1.00 82.19 103 ASN A CA 1
ATOM 757 C C . ASN A 1 103 ? -14.499 -7.949 12.680 1.00 82.19 103 ASN A C 1
ATOM 759 O O . ASN A 1 103 ? -13.291 -7.919 12.437 1.00 82.19 103 ASN A O 1
ATOM 763 N N . LEU A 1 104 ? -15.329 -6.954 12.357 1.00 85.69 104 LEU A N 1
ATOM 764 C CA . LEU A 1 104 ? -14.890 -5.660 11.835 1.00 85.69 104 LEU A CA 1
ATOM 765 C C . LEU A 1 104 ? -14.642 -4.686 12.993 1.00 85.69 104 LEU A C 1
ATOM 767 O O . LEU A 1 104 ? -15.532 -4.433 13.803 1.00 85.69 104 LEU A O 1
ATOM 771 N N . ARG A 1 105 ? -13.435 -4.124 13.059 1.00 88.88 105 ARG A N 1
ATOM 772 C CA . ARG A 1 105 ? -13.063 -3.060 13.995 1.00 88.88 105 ARG A CA 1
ATOM 773 C C . ARG A 1 105 ? -12.931 -1.746 13.224 1.00 88.88 105 ARG A C 1
ATOM 775 O O . ARG A 1 105 ? -11.998 -1.649 12.426 1.00 88.88 105 ARG A O 1
ATOM 782 N N . PRO A 1 106 ? -13.834 -0.773 13.416 1.00 89.38 106 PRO A N 1
ATOM 783 C CA . PRO A 1 106 ? -13.754 0.503 12.716 1.00 89.38 106 PRO A CA 1
ATOM 784 C C . PRO A 1 106 ? -12.550 1.322 13.194 1.00 89.38 106 PRO A C 1
ATOM 786 O O . PRO A 1 106 ? -12.079 1.159 14.324 1.00 89.38 106 PRO A O 1
ATOM 789 N N . ILE A 1 107 ? -12.065 2.199 12.322 1.00 86.75 107 ILE A N 1
ATOM 790 C CA . ILE A 1 107 ? -11.009 3.171 12.594 1.00 86.75 107 ILE A CA 1
ATOM 791 C C . ILE A 1 107 ? -11.571 4.564 12.326 1.00 86.75 107 IL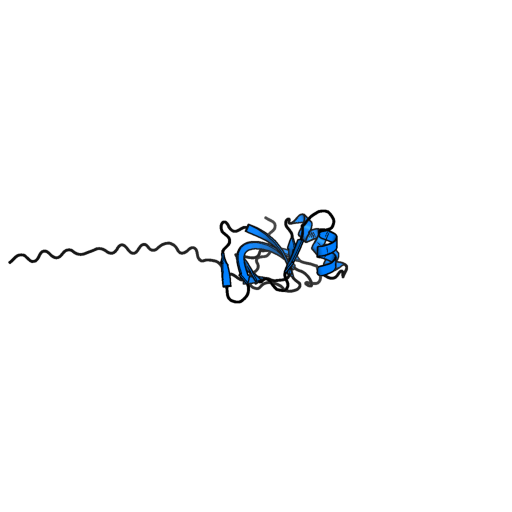E A C 1
ATOM 793 O O . ILE A 1 107 ? -11.963 4.878 11.205 1.00 86.75 107 ILE A O 1
ATOM 797 N N . GLU A 1 108 ? -11.594 5.390 13.373 1.00 89.00 108 GLU A N 1
ATOM 798 C CA . GLU A 1 108 ? -12.092 6.762 13.328 1.00 89.00 108 GLU A CA 1
ATOM 799 C C . GLU A 1 108 ? -11.098 7.713 14.027 1.00 89.00 108 GLU A C 1
ATOM 801 O O . GLU A 1 108 ? -10.749 7.476 15.189 1.00 89.00 108 GLU A O 1
ATOM 806 N N . PRO A 1 109 ? -10.640 8.792 13.358 1.00 88.69 109 PRO A N 1
ATOM 807 C CA . PRO A 1 109 ? -10.902 9.118 11.950 1.00 88.69 109 PRO A CA 1
ATOM 808 C C . PRO A 1 109 ? -10.208 8.130 10.987 1.00 88.69 109 PRO A C 1
ATOM 810 O O . PRO A 1 109 ? -9.229 7.498 11.392 1.00 88.69 109 PRO A O 1
ATOM 813 N N . PRO A 1 110 ? -10.674 8.005 9.725 1.00 88.56 110 PRO A N 1
ATOM 814 C CA . PRO A 1 110 ? -9.985 7.206 8.716 1.00 88.56 110 PRO A CA 1
ATOM 815 C C . PRO A 1 110 ? -8.508 7.587 8.595 1.00 88.56 110 PRO A C 1
ATOM 817 O O . PRO A 1 110 ? -8.153 8.767 8.668 1.00 88.56 110 PRO A O 1
ATOM 820 N N . LEU A 1 111 ? -7.647 6.588 8.408 1.00 89.00 111 LEU A N 1
ATOM 821 C CA . LEU A 1 111 ? -6.199 6.786 8.331 1.00 89.00 111 LEU A CA 1
ATOM 822 C C . LEU A 1 111 ? -5.701 6.605 6.894 1.00 89.00 111 LEU A C 1
ATOM 824 O O . LEU A 1 111 ? -6.039 5.598 6.278 1.00 89.00 111 LEU A O 1
ATOM 828 N N . PRO A 1 112 ? -4.866 7.507 6.354 1.00 90.19 112 PRO A N 1
ATOM 829 C CA . PRO A 1 112 ? -4.245 7.273 5.059 1.00 90.19 112 PRO A CA 1
ATOM 830 C C . PRO A 1 112 ? -3.296 6.074 5.148 1.00 90.19 112 PRO A C 1
ATOM 832 O O . PRO A 1 112 ? -2.514 5.955 6.095 1.00 90.19 112 PRO A O 1
ATOM 835 N N . ILE A 1 113 ? -3.362 5.187 4.160 1.00 91.06 113 ILE A N 1
ATOM 836 C CA . ILE A 1 113 ? -2.472 4.034 4.036 1.00 91.06 113 ILE A CA 1
ATOM 837 C C . ILE A 1 113 ? -1.925 3.912 2.620 1.00 91.06 113 ILE A C 1
ATOM 839 O O . ILE A 1 113 ? -2.603 4.236 1.645 1.00 91.06 113 ILE A O 1
ATOM 843 N N . TYR A 1 114 ? -0.718 3.357 2.529 1.00 93.50 114 TYR A N 1
ATOM 844 C CA . TYR A 1 114 ? -0.037 3.082 1.272 1.00 93.50 114 TYR A CA 1
ATOM 845 C C . TYR A 1 114 ? 0.269 1.600 1.170 1.00 93.50 114 TYR A C 1
ATOM 847 O O . TYR A 1 114 ? 0.799 1.018 2.120 1.00 93.50 114 TYR A O 1
ATOM 855 N N . PHE A 1 115 ? -0.058 0.975 0.043 1.00 92.94 115 PHE A N 1
ATOM 856 C CA . PHE A 1 115 ? 0.138 -0.463 -0.114 1.00 92.94 115 PHE A CA 1
ATOM 857 C C . PHE A 1 115 ? 0.347 -0.888 -1.561 1.00 92.94 115 PHE A C 1
ATOM 859 O O . PHE A 1 115 ? -0.017 -0.180 -2.493 1.00 92.94 115 PHE A O 1
ATOM 866 N N . VAL A 1 116 ? 0.918 -2.076 -1.741 1.00 92.25 116 VAL A N 1
ATOM 867 C CA . VAL A 1 116 ? 1.208 -2.655 -3.058 1.00 92.25 116 VAL A CA 1
ATOM 868 C C . VAL A 1 116 ? 0.559 -4.028 -3.209 1.00 92.25 116 VAL A C 1
ATOM 870 O O . VAL A 1 116 ? 0.559 -4.841 -2.277 1.00 92.25 116 VAL A O 1
ATOM 873 N N . ARG A 1 117 ? -0.004 -4.289 -4.395 1.00 88.12 117 ARG A N 1
ATOM 874 C CA . ARG A 1 117 ? -0.622 -5.569 -4.769 1.00 88.12 117 ARG A CA 1
ATOM 875 C C . ARG A 1 117 ? -0.247 -5.981 -6.191 1.00 88.12 117 ARG A C 1
ATOM 877 O O . ARG A 1 117 ? -0.051 -5.113 -7.036 1.00 88.12 117 ARG A O 1
ATOM 884 N N . PRO A 1 118 ? -0.205 -7.292 -6.479 1.00 86.19 118 PRO A N 1
ATOM 885 C CA . PRO A 1 118 ? -0.008 -7.779 -7.840 1.00 86.19 118 PRO A CA 1
ATOM 886 C C . PRO A 1 118 ? -1.266 -7.667 -8.711 1.00 86.19 118 PRO A C 1
ATOM 888 O O . PRO A 1 118 ? -1.190 -7.791 -9.928 1.00 86.19 118 PRO A O 1
ATOM 891 N N . ASP A 1 119 ? -2.435 -7.466 -8.099 1.00 86.12 119 ASP A N 1
ATOM 892 C CA . ASP A 1 119 ? -3.720 -7.374 -8.776 1.00 86.12 119 ASP A CA 1
ATOM 893 C C . ASP A 1 119 ? -4.320 -5.966 -8.700 1.00 86.12 119 ASP A C 1
ATOM 895 O O . ASP A 1 119 ? -4.215 -5.265 -7.685 1.00 86.12 119 ASP A O 1
ATOM 899 N N . ARG A 1 120 ? -4.981 -5.562 -9.791 1.00 87.50 120 ARG A N 1
ATOM 900 C CA . ARG A 1 120 ? -5.718 -4.301 -9.850 1.00 87.50 120 ARG A CA 1
ATOM 901 C C . ARG A 1 120 ? -7.001 -4.397 -9.027 1.00 87.50 120 ARG A C 1
ATOM 903 O O . ARG A 1 120 ? -7.830 -5.267 -9.288 1.00 87.50 120 ARG A O 1
ATOM 910 N N . ILE A 1 121 ? -7.211 -3.477 -8.087 1.00 86.69 121 ILE A N 1
ATOM 911 C CA . ILE A 1 121 ? -8.472 -3.393 -7.342 1.00 86.69 121 ILE A CA 1
ATOM 912 C C . ILE A 1 121 ? -9.574 -2.862 -8.268 1.00 86.69 121 ILE A C 1
ATOM 914 O O . ILE A 1 121 ? -9.424 -1.819 -8.910 1.00 86.69 121 ILE A O 1
ATOM 918 N N . ALA A 1 122 ? -10.693 -3.586 -8.342 1.00 83.50 122 ALA A N 1
ATOM 919 C CA . ALA A 1 122 ? -11.870 -3.139 -9.076 1.00 83.50 122 ALA A CA 1
ATOM 920 C C . ALA A 1 122 ? -12.391 -1.817 -8.488 1.00 83.50 122 ALA A C 1
ATOM 922 O O . ALA A 1 122 ? -12.482 -1.668 -7.274 1.00 83.50 122 ALA A O 1
ATOM 923 N N . GLY A 1 123 ? -12.699 -0.849 -9.353 1.00 81.62 123 GLY A N 1
ATOM 924 C CA . GLY A 1 123 ? -13.134 0.485 -8.925 1.00 81.62 123 GLY A CA 1
ATOM 925 C C . GLY A 1 123 ? -12.008 1.413 -8.455 1.00 81.62 123 GLY A C 1
ATOM 926 O O . GLY A 1 123 ? -12.293 2.567 -8.149 1.00 81.62 123 GLY A O 1
ATOM 927 N N . ALA A 1 124 ? -10.744 0.966 -8.443 1.00 84.69 124 ALA A N 1
ATOM 928 C CA . ALA A 1 124 ? -9.630 1.852 -8.125 1.00 84.69 124 ALA A CA 1
ATOM 929 C C . ALA A 1 124 ? -9.461 2.943 -9.189 1.00 84.69 124 ALA A C 1
ATOM 931 O O . ALA A 1 124 ? -9.418 2.668 -10.398 1.00 84.69 124 ALA A O 1
ATOM 932 N N . VAL A 1 125 ? -9.340 4.181 -8.720 1.00 85.62 125 VAL A N 1
ATOM 933 C CA . VAL A 1 125 ? -9.219 5.368 -9.564 1.00 85.62 125 VAL A CA 1
ATOM 934 C C . VAL A 1 125 ? -7.739 5.602 -9.837 1.00 85.62 125 VAL A C 1
ATOM 936 O O . VAL A 1 125 ? -6.938 5.640 -8.909 1.00 85.62 125 VAL A O 1
ATOM 939 N N . ALA A 1 126 ? -7.342 5.744 -11.102 1.00 81.19 126 ALA A N 1
ATOM 940 C CA . ALA A 1 126 ? -5.979 6.182 -11.393 1.00 81.19 126 ALA A CA 1
ATOM 941 C C . ALA A 1 126 ? -5.805 7.589 -10.823 1.00 81.19 126 ALA A C 1
ATOM 943 O O . ALA A 1 126 ? -6.628 8.456 -11.127 1.00 81.19 126 ALA A O 1
ATOM 944 N N . ALA A 1 127 ? -4.774 7.812 -10.006 1.00 73.75 127 ALA A N 1
ATOM 945 C CA . ALA A 1 127 ? -4.436 9.149 -9.556 1.00 73.75 127 ALA A CA 1
ATOM 946 C C . ALA A 1 127 ? -4.176 9.994 -10.808 1.00 73.75 127 ALA A C 1
ATOM 948 O O . ALA A 1 127 ? -3.173 9.843 -11.509 1.00 73.75 127 ALA A O 1
ATOM 949 N N . GLY A 1 128 ? -5.151 10.831 -11.156 1.00 51.78 128 GLY A N 1
ATOM 950 C CA . GLY A 1 128 ? -4.977 11.810 -12.206 1.00 51.78 128 GLY A CA 1
ATOM 951 C C . GLY A 1 128 ? -3.890 12.754 -11.729 1.00 51.78 128 GLY A C 1
ATOM 952 O O . GLY A 1 128 ? -4.058 13.395 -10.695 1.00 51.78 128 GLY A O 1
ATOM 953 N N . LYS A 1 129 ? -2.783 12.838 -12.471 1.00 39.72 129 LYS A N 1
ATOM 954 C CA . LYS A 1 129 ? -1.945 14.036 -12.444 1.00 39.72 129 LYS A CA 1
ATOM 955 C C . LYS A 1 129 ? -2.879 15.215 -12.708 1.00 39.72 129 LYS A C 1
ATOM 957 O O . LYS A 1 129 ? -3.325 15.382 -13.843 1.00 39.72 129 LYS A O 1
ATOM 962 N N . VAL A 1 130 ? -3.236 15.943 -11.656 1.00 35.34 130 VAL A N 1
ATOM 963 C CA . VAL A 1 130 ? -3.789 17.290 -11.790 1.00 35.34 130 VAL A CA 1
ATOM 964 C C . VAL A 1 130 ? -2.652 18.200 -12.228 1.00 35.34 130 VAL A C 1
ATOM 966 O O . VAL A 1 130 ? -1.545 18.058 -11.660 1.00 35.34 130 VAL A O 1
#

Sequence (130 aa):
MNKTACAVIALALSGAAAEAGEAIPLRGLFCQTEAQIHDASDKLRAGLPAAMVAESMNREGVHCVYADRIDYVVETPYIIDEDSRGSLFTYEASLTGIRAGDNLRPIEPPLPIYFVRPDRIAGAVAAGKV

Foldseek 3Di:
DDDDDDDDPPPPPPPPPPPQADWDWDFFKKFPDPVLQVVLVVVVVVVDDSVVSQCVSDVPHRTMDGGPQKTWIWHAWEFADADPVNQKTKTKTWTQWIDHPNDTGGDPPTDIIIGMDRDDDPRHHYPDPD

Secondary structure (DSSP, 8-state):
--------------------PPPEEEEEEEESSHHHHHHHHHHHHTT--HHHHHHHHTSSS--EEEEEEEEEEEEEEEEEEE-TTSS-EEEEEEEEEEEETTEEEEEEEEEEEEEEESSPPTTPEE----

Organism: NCBI:txid665467

Radius of gyration: 21.43 Å; chains: 1; bounding box: 84×31×41 Å

pLDDT: mean 79.09, std 17.28, range [35.34, 93.94]